Protein AF-A0A7W5BIK7-F1 (afdb_monomer_lite)

Secondary structure (DSSP, 8-state):
------------SS---PPP-PPPHHHHHHHHHHHHSS---S-----S---TTSHHHHHHHHHHHHHHHHHTTT-GGGG-HHHHHHHHHHHHHHHHHHS--TTHHHHHHHHT----HHHHHHHHHHHHHTT-HHHHHHHHHHHHSS-HHHHHHHHT-

Organism: NCBI:txid574561

Radius of gyration: 24.64 Å; chains: 1; bounding box: 53×40×67 Å

pLDDT: mean 71.07, std 14.01, range [34.94, 90.0]

Structure (mmCIF, N/CA/C/O backbone):
data_AF-A0A7W5BIK7-F1
#
_entry.id   AF-A0A7W5BIK7-F1
#
loop_
_atom_site.group_PDB
_atom_site.id
_atom_site.type_symbol
_atom_site.label_atom_id
_atom_site.label_alt_id
_atom_site.label_comp_id
_atom_site.label_asym_id
_atom_site.label_entity_id
_atom_site.label_seq_id
_atom_site.pdbx_PDB_ins_code
_atom_site.Cartn_x
_atom_site.Cartn_y
_atom_site.Cartn_z
_atom_site.occupancy
_atom_site.B_iso_or_equiv
_atom_site.auth_seq_id
_atom_site.auth_comp_id
_atom_site.auth_asym_id
_atom_site.auth_atom_id
_atom_site.pdbx_PDB_model_num
ATOM 1 N N . MET A 1 1 ? 26.875 -18.822 4.398 1.00 34.94 1 MET A N 1
ATOM 2 C CA . MET A 1 1 ? 26.757 -17.698 3.442 1.00 34.94 1 MET A CA 1
ATOM 3 C C . MET A 1 1 ? 25.807 -18.171 2.361 1.00 34.94 1 MET A C 1
ATOM 5 O O . MET A 1 1 ? 26.180 -19.038 1.586 1.00 34.94 1 MET A O 1
ATOM 9 N N . ASN A 1 2 ? 24.540 -17.761 2.440 1.00 36.81 2 ASN A N 1
ATOM 10 C CA . ASN A 1 2 ? 23.459 -18.394 1.684 1.00 36.81 2 ASN A CA 1
ATOM 11 C C . ASN A 1 2 ? 23.459 -17.896 0.240 1.00 36.81 2 ASN A C 1
ATOM 13 O O . ASN A 1 2 ? 23.027 -16.783 -0.049 1.00 36.81 2 ASN A O 1
ATOM 17 N N . ASN A 1 3 ? 23.988 -18.754 -0.623 1.00 36.47 3 ASN A N 1
ATOM 18 C CA . ASN A 1 3 ? 23.981 -18.657 -2.069 1.00 36.47 3 ASN A CA 1
ATOM 19 C C . ASN A 1 3 ? 22.540 -18.900 -2.550 1.00 36.47 3 ASN A C 1
ATOM 21 O O . ASN A 1 3 ? 22.055 -20.026 -2.472 1.00 36.47 3 ASN A O 1
ATOM 25 N N . ILE A 1 4 ? 21.829 -17.850 -2.965 1.00 44.25 4 ILE A N 1
ATOM 26 C CA . ILE A 1 4 ? 20.550 -18.005 -3.668 1.00 44.25 4 ILE A CA 1
ATOM 27 C C . ILE A 1 4 ? 20.911 -18.186 -5.140 1.00 44.25 4 ILE A C 1
ATOM 29 O O . ILE A 1 4 ? 21.388 -17.255 -5.786 1.00 44.25 4 ILE A O 1
ATOM 33 N N . GLU A 1 5 ? 20.760 -19.411 -5.626 1.00 39.78 5 GLU A N 1
ATOM 34 C CA . GLU A 1 5 ? 20.929 -19.770 -7.030 1.00 39.78 5 GLU A CA 1
ATOM 35 C C . GLU A 1 5 ? 19.851 -19.045 -7.861 1.00 39.78 5 GLU A C 1
ATOM 37 O O . GLU A 1 5 ? 18.672 -19.100 -7.499 1.00 39.78 5 GLU A O 1
ATOM 42 N N . PRO A 1 6 ? 20.213 -18.293 -8.915 1.00 44.50 6 PRO A N 1
ATOM 43 C CA . PRO A 1 6 ? 19.227 -17.648 -9.767 1.00 44.50 6 PRO A CA 1
ATOM 44 C C . PRO A 1 6 ? 18.508 -18.711 -10.600 1.00 44.50 6 PRO A C 1
ATOM 46 O O . PRO A 1 6 ? 19.131 -19.415 -11.393 1.00 44.50 6 PRO A O 1
ATOM 49 N N . ASP A 1 7 ? 17.189 -18.795 -10.430 1.00 46.84 7 ASP A N 1
ATOM 50 C CA . ASP A 1 7 ? 16.302 -19.535 -11.324 1.00 46.84 7 ASP A CA 1
ATOM 51 C C . ASP A 1 7 ? 16.505 -18.965 -12.737 1.00 46.84 7 ASP A C 1
ATOM 53 O O . ASP A 1 7 ? 16.303 -17.772 -12.990 1.00 46.84 7 ASP A O 1
ATOM 57 N N . TRP A 1 8 ? 17.039 -19.777 -13.645 1.00 43.25 8 TRP A N 1
ATOM 58 C CA . TRP A 1 8 ? 17.416 -19.332 -14.980 1.00 43.25 8 TRP A CA 1
ATOM 59 C C . TRP A 1 8 ? 16.139 -19.069 -15.783 1.00 43.25 8 TRP A C 1
ATOM 61 O O . TRP A 1 8 ? 15.427 -19.976 -16.198 1.00 43.25 8 TRP A O 1
ATOM 71 N N . ILE A 1 9 ? 15.824 -17.800 -16.022 1.00 49.59 9 ILE A N 1
ATOM 72 C CA . ILE A 1 9 ? 14.738 -17.430 -16.929 1.00 49.59 9 ILE A CA 1
ATOM 73 C C . ILE A 1 9 ? 15.314 -17.479 -18.348 1.00 49.59 9 ILE A C 1
ATOM 75 O O . ILE A 1 9 ? 16.048 -16.577 -18.757 1.00 49.59 9 ILE A O 1
ATOM 79 N N . SER A 1 10 ? 15.022 -18.539 -19.109 1.00 41.97 10 SER A N 1
ATOM 80 C CA . SER A 1 10 ? 15.419 -18.595 -20.520 1.00 41.97 10 SER A CA 1
ATOM 81 C C . SER A 1 10 ? 14.552 -17.632 -21.334 1.00 41.97 10 SER A C 1
ATOM 83 O O . SER A 1 10 ? 13.383 -17.910 -21.601 1.00 41.97 10 SER A O 1
ATOM 85 N N . VAL A 1 11 ? 15.123 -16.502 -21.745 1.00 48.09 11 VAL A N 1
ATOM 86 C CA . VAL A 1 11 ? 14.476 -15.562 -22.665 1.00 48.09 11 VAL A CA 1
ATOM 87 C C . VAL A 1 11 ? 15.126 -15.719 -24.043 1.00 48.09 11 VAL A C 1
ATOM 89 O O . VAL A 1 11 ? 16.307 -15.427 -24.222 1.00 48.09 11 VAL A O 1
ATOM 92 N N . GLN A 1 12 ? 14.378 -16.244 -25.017 1.00 45.25 12 GLN A N 1
ATOM 93 C CA . GLN A 1 12 ? 14.863 -16.508 -26.377 1.00 45.25 12 GLN A CA 1
ATOM 94 C C . GLN A 1 12 ? 15.321 -15.219 -27.095 1.00 45.25 12 GLN A C 1
ATOM 96 O O . GLN A 1 12 ? 14.514 -14.354 -27.408 1.00 45.25 12 GLN A O 1
ATOM 101 N N . ALA A 1 13 ? 16.624 -15.131 -27.385 1.00 47.22 13 ALA A N 1
ATOM 102 C CA . ALA A 1 13 ? 17.268 -14.588 -28.596 1.00 47.22 13 ALA A CA 1
ATOM 103 C C . ALA A 1 13 ? 16.844 -13.222 -29.206 1.00 47.22 13 ALA A C 1
ATOM 105 O O . ALA A 1 13 ? 17.141 -12.971 -30.373 1.00 47.22 13 ALA A O 1
ATOM 106 N N . ALA A 1 14 ? 16.251 -12.301 -28.449 1.00 52.00 14 ALA A N 1
ATOM 107 C CA . ALA A 1 14 ? 16.265 -10.867 -28.782 1.00 52.00 14 ALA A CA 1
ATOM 108 C C . ALA A 1 14 ? 17.107 -10.101 -27.741 1.00 52.00 14 ALA A C 1
ATOM 110 O O . ALA A 1 14 ? 17.296 -10.606 -26.630 1.00 52.00 14 ALA A O 1
ATOM 111 N N . PRO A 1 15 ? 17.661 -8.911 -28.040 1.00 55.28 15 PRO A N 1
ATOM 112 C CA . PRO A 1 15 ? 18.283 -8.079 -27.015 1.00 55.28 15 PRO A CA 1
ATOM 113 C C . PRO A 1 15 ? 17.206 -7.619 -26.023 1.00 55.28 15 PRO A C 1
ATOM 115 O O . PRO A 1 15 ? 16.504 -6.635 -26.244 1.00 55.28 15 PRO A O 1
ATOM 118 N N . HIS A 1 16 ? 17.052 -8.356 -24.926 1.00 56.31 16 HIS A N 1
ATOM 119 C CA . HIS A 1 16 ? 16.136 -8.009 -23.850 1.00 56.31 16 HIS A CA 1
ATOM 120 C C . HIS A 1 16 ? 16.886 -7.137 -22.848 1.00 56.31 16 HIS A C 1
ATOM 122 O O . HIS A 1 16 ? 17.859 -7.567 -22.231 1.00 56.31 16 HIS A O 1
ATOM 128 N N . ARG A 1 17 ? 16.442 -5.889 -22.689 1.00 56.88 17 ARG A N 1
ATOM 129 C CA . ARG A 1 17 ? 16.929 -5.014 -21.624 1.00 56.88 17 ARG A CA 1
ATOM 130 C C . ARG A 1 17 ? 16.055 -5.228 -20.395 1.00 56.88 17 ARG A C 1
ATOM 132 O O . ARG A 1 17 ? 14.942 -4.715 -20.337 1.00 56.88 17 ARG A O 1
ATOM 139 N N . SER A 1 18 ? 16.552 -5.999 -19.435 1.00 58.59 18 SER A N 1
ATOM 140 C CA . SER A 1 18 ? 15.937 -6.134 -18.116 1.00 58.59 18 SER A CA 1
ATOM 141 C C . SER A 1 18 ? 16.429 -5.010 -17.203 1.00 58.59 18 SER A C 1
ATOM 143 O O . SER A 1 18 ? 17.633 -4.884 -16.981 1.00 58.59 18 SER A O 1
ATOM 145 N N . ASP A 1 19 ? 15.511 -4.207 -16.669 1.00 60.41 19 ASP A N 1
ATOM 146 C CA . ASP A 1 19 ? 15.809 -3.243 -15.609 1.00 60.41 19 ASP A CA 1
ATOM 147 C C . ASP A 1 19 ? 15.406 -3.881 -14.260 1.00 60.41 19 ASP A C 1
ATOM 149 O O . ASP A 1 19 ? 14.244 -4.235 -14.057 1.00 60.41 19 ASP A O 1
ATOM 153 N N . THR A 1 20 ? 16.367 -4.072 -13.349 1.00 64.81 20 THR A N 1
ATOM 154 C CA . THR A 1 20 ? 16.147 -4.751 -12.056 1.00 64.81 20 THR A CA 1
ATOM 155 C C . THR A 1 20 ? 16.005 -3.732 -10.928 1.00 64.81 20 THR A C 1
ATOM 157 O O . THR A 1 20 ? 16.918 -2.941 -10.688 1.00 64.81 20 THR A O 1
ATOM 160 N N . LEU A 1 21 ? 14.887 -3.773 -10.196 1.00 66.06 21 LEU A N 1
ATOM 161 C CA . LEU A 1 21 ? 14.659 -2.955 -9.002 1.00 66.06 21 LEU A CA 1
ATOM 162 C C . LEU A 1 21 ? 14.813 -3.814 -7.742 1.00 66.06 21 LEU A C 1
ATOM 164 O O . LEU A 1 21 ? 13.997 -4.695 -7.482 1.00 66.06 21 LEU A O 1
ATOM 168 N N . ASN A 1 22 ? 15.851 -3.547 -6.950 1.00 71.19 22 ASN A N 1
ATOM 169 C CA . ASN A 1 22 ? 16.093 -4.257 -5.696 1.00 71.19 22 ASN A CA 1
ATOM 170 C C . ASN A 1 22 ? 15.474 -3.492 -4.525 1.00 71.19 22 ASN A C 1
ATOM 172 O O . ASN A 1 22 ? 15.870 -2.367 -4.226 1.00 71.19 22 ASN A O 1
ATOM 176 N N . LEU A 1 23 ? 14.515 -4.119 -3.847 1.00 65.81 23 LEU A N 1
ATOM 177 C CA . LEU A 1 23 ? 13.923 -3.598 -2.620 1.00 65.81 23 LEU A CA 1
ATOM 178 C C . LEU A 1 23 ? 14.672 -4.136 -1.406 1.00 65.81 23 LEU A C 1
ATOM 180 O O . LEU A 1 23 ? 14.928 -5.334 -1.295 1.00 65.81 23 LEU A O 1
ATOM 184 N N . ASN A 1 24 ? 14.988 -3.251 -0.463 1.00 72.75 24 ASN A N 1
ATOM 185 C CA . ASN A 1 24 ? 15.607 -3.668 0.783 1.00 72.75 24 ASN A CA 1
ATOM 186 C C . ASN A 1 24 ? 14.579 -4.393 1.670 1.00 72.75 24 ASN A C 1
ATOM 188 O O . ASN A 1 24 ? 13.557 -3.817 2.054 1.00 72.75 24 ASN A O 1
ATOM 192 N N . TRP A 1 25 ? 14.881 -5.641 2.034 1.00 66.31 25 TRP A N 1
ATOM 193 C CA . TRP A 1 25 ? 14.051 -6.473 2.906 1.00 66.31 25 TRP A CA 1
ATOM 194 C C . TRP A 1 25 ? 13.709 -5.799 4.243 1.00 66.31 25 TRP A C 1
ATOM 196 O O . TRP A 1 25 ? 12.608 -5.990 4.756 1.00 66.31 25 TRP A O 1
ATOM 206 N N . THR A 1 26 ? 14.596 -4.965 4.792 1.00 70.12 26 THR A N 1
ATOM 207 C CA . THR A 1 26 ? 14.336 -4.259 6.057 1.00 70.12 26 THR A CA 1
ATOM 208 C C . THR A 1 26 ? 13.169 -3.277 5.943 1.00 70.12 26 THR A C 1
ATOM 210 O O . THR A 1 26 ? 12.362 -3.187 6.864 1.00 70.12 26 THR A O 1
ATOM 213 N N . ILE A 1 27 ? 13.032 -2.589 4.799 1.00 68.44 27 ILE A N 1
ATOM 214 C CA . ILE A 1 27 ? 11.914 -1.663 4.536 1.00 68.44 27 ILE A CA 1
ATOM 215 C C . ILE A 1 27 ? 10.608 -2.449 4.456 1.00 68.44 27 ILE A C 1
ATOM 217 O O . ILE A 1 27 ? 9.604 -2.055 5.044 1.00 68.44 27 ILE A O 1
ATOM 221 N N . ILE A 1 28 ? 10.641 -3.596 3.779 1.00 66.50 28 ILE A N 1
ATOM 222 C CA . ILE A 1 28 ? 9.488 -4.483 3.661 1.00 66.50 28 ILE A CA 1
ATOM 223 C C . ILE A 1 28 ? 9.062 -4.992 5.048 1.00 66.50 28 ILE A C 1
ATOM 225 O O . ILE A 1 28 ? 7.893 -4.884 5.405 1.00 66.50 28 ILE A O 1
ATOM 229 N N . ALA A 1 29 ? 9.993 -5.492 5.865 1.00 67.19 29 ALA A N 1
ATOM 230 C CA . ALA A 1 29 ? 9.690 -5.973 7.213 1.00 67.19 29 ALA A CA 1
ATOM 231 C C . ALA A 1 29 ? 9.104 -4.870 8.115 1.00 67.19 29 ALA A C 1
ATOM 233 O O . ALA A 1 29 ? 8.180 -5.132 8.885 1.00 67.19 29 ALA A O 1
ATOM 234 N N . GLN A 1 30 ? 9.605 -3.637 7.991 1.00 67.06 30 GLN A N 1
ATOM 235 C CA . GLN A 1 30 ? 9.108 -2.482 8.738 1.00 67.06 30 GLN A CA 1
ATOM 236 C C . GLN A 1 30 ? 7.688 -2.083 8.315 1.00 67.06 30 GLN A C 1
ATOM 238 O O . GLN A 1 30 ? 6.845 -1.838 9.177 1.00 67.06 30 GLN A O 1
ATOM 243 N N . VAL A 1 31 ? 7.409 -2.064 7.009 1.00 68.44 31 VAL A N 1
ATOM 244 C CA . VAL A 1 31 ? 6.064 -1.809 6.469 1.00 68.44 31 VAL A CA 1
ATOM 245 C C . VAL A 1 31 ? 5.088 -2.893 6.903 1.00 68.44 31 VAL A C 1
ATOM 247 O O . VAL A 1 31 ? 3.974 -2.599 7.317 1.00 68.44 31 VAL A O 1
ATOM 250 N N . VAL A 1 32 ? 5.491 -4.161 6.882 1.00 68.75 32 VAL A N 1
ATOM 251 C CA . VAL A 1 32 ? 4.595 -5.220 7.350 1.00 68.75 32 VAL A CA 1
ATOM 252 C C . VAL A 1 32 ? 4.330 -5.088 8.848 1.00 68.75 32 VAL A C 1
ATOM 254 O O . VAL A 1 32 ? 3.188 -5.233 9.275 1.00 68.75 32 VAL A O 1
ATOM 257 N N . ALA A 1 33 ? 5.352 -4.776 9.647 1.00 68.69 33 ALA A N 1
ATOM 258 C CA . ALA A 1 33 ? 5.179 -4.567 11.079 1.00 68.69 33 ALA A CA 1
ATOM 259 C C . ALA A 1 33 ? 4.233 -3.394 11.385 1.00 68.69 33 ALA A C 1
ATOM 261 O O . ALA A 1 33 ? 3.419 -3.502 12.302 1.00 68.69 33 ALA A O 1
ATOM 262 N N . SER A 1 34 ? 4.285 -2.309 10.603 1.00 67.50 34 SER A N 1
ATOM 263 C CA . SER A 1 34 ? 3.363 -1.178 10.761 1.00 67.50 34 SER A CA 1
ATOM 264 C C . SER A 1 34 ? 1.950 -1.513 10.275 1.00 67.50 34 SER A C 1
ATOM 266 O O . SER A 1 34 ? 0.976 -1.262 10.983 1.00 67.50 34 SER A O 1
ATOM 268 N N . VAL A 1 35 ? 1.820 -2.142 9.104 1.00 68.31 35 VAL A N 1
ATOM 269 C CA . VAL A 1 35 ? 0.526 -2.486 8.498 1.00 68.31 35 VAL A CA 1
ATOM 270 C C . VAL A 1 35 ? -0.194 -3.575 9.282 1.00 68.31 35 VAL A C 1
ATOM 272 O O . VAL A 1 35 ? -1.418 -3.520 9.388 1.00 68.31 35 VAL A O 1
ATOM 275 N N . LEU A 1 36 ? 0.520 -4.541 9.860 1.00 60.06 36 LEU A N 1
ATOM 276 C CA . LEU A 1 36 ? -0.066 -5.666 10.595 1.00 60.06 36 LEU A CA 1
ATOM 277 C C . LEU A 1 36 ? -0.042 -5.493 12.117 1.00 60.06 36 LEU A C 1
ATOM 279 O O . LEU A 1 36 ? -0.671 -6.291 12.801 1.00 60.06 36 LEU A O 1
ATOM 283 N N . GLU A 1 37 ? 0.606 -4.447 12.644 1.00 61.84 37 GLU A N 1
ATOM 284 C CA . GLU A 1 37 ? 0.819 -4.226 14.092 1.00 61.84 37 GLU A CA 1
ATOM 285 C C . GLU A 1 37 ? 1.506 -5.408 14.808 1.00 61.84 37 GLU A C 1
ATOM 287 O O . GLU A 1 37 ? 1.463 -5.532 16.030 1.00 61.84 37 GLU A O 1
ATOM 292 N N . THR A 1 38 ? 2.167 -6.287 14.054 1.00 54.56 38 THR A N 1
ATOM 293 C CA . THR A 1 38 ? 2.871 -7.461 14.577 1.00 54.56 38 THR A CA 1
ATOM 294 C C . THR A 1 38 ? 4.263 -7.547 13.961 1.00 54.56 38 THR A C 1
ATOM 296 O O . THR A 1 38 ? 4.365 -7.479 12.733 1.00 54.56 38 THR A O 1
ATOM 299 N N . PRO A 1 39 ? 5.333 -7.735 14.757 1.00 56.00 39 PRO A N 1
ATOM 300 C CA . PRO A 1 39 ? 6.677 -7.886 14.215 1.00 56.00 39 PRO A CA 1
ATOM 301 C C . PRO A 1 39 ? 6.754 -9.123 13.316 1.00 56.00 39 PRO A C 1
ATOM 303 O O . PRO A 1 39 ? 6.230 -10.190 13.643 1.00 56.00 39 PRO A O 1
ATOM 306 N N . LEU A 1 40 ? 7.412 -8.976 12.168 1.00 55.56 40 LEU A N 1
ATOM 307 C CA . LEU A 1 40 ? 7.556 -10.062 11.211 1.00 55.56 40 LEU A CA 1
ATOM 308 C C . LEU A 1 40 ? 8.582 -11.086 11.725 1.00 55.56 40 LEU A C 1
ATOM 310 O O . LEU A 1 40 ? 9.777 -10.804 11.754 1.00 55.56 40 LEU A O 1
ATOM 314 N N . ILE A 1 41 ? 8.125 -12.276 12.122 1.00 54.44 41 ILE A N 1
ATOM 315 C CA . ILE A 1 41 ? 8.997 -13.392 12.521 1.00 54.44 41 ILE A CA 1
ATOM 316 C C . ILE A 1 41 ? 9.024 -14.428 11.382 1.00 54.44 41 ILE A C 1
ATOM 318 O O . ILE A 1 41 ? 8.034 -15.127 11.128 1.00 54.44 41 ILE A O 1
ATOM 322 N N . GLY A 1 42 ? 10.163 -14.521 10.688 1.00 59.50 42 GLY A N 1
ATOM 323 C CA . GLY A 1 42 ? 10.410 -15.467 9.587 1.00 59.50 42 GLY A CA 1
ATOM 324 C C . GLY A 1 42 ? 10.257 -14.879 8.175 1.00 59.50 42 GLY A C 1
ATOM 325 O O . GLY A 1 42 ? 10.045 -13.683 7.996 1.00 59.50 42 GLY A O 1
ATOM 326 N N . THR A 1 43 ? 10.398 -15.723 7.150 1.00 56.94 43 THR A N 1
ATOM 327 C CA . THR A 1 43 ? 10.280 -15.340 5.731 1.00 56.94 43 THR A CA 1
ATOM 328 C C . THR A 1 43 ? 8.808 -15.169 5.320 1.00 56.94 43 THR A C 1
ATOM 330 O O . THR A 1 43 ? 7.940 -15.907 5.784 1.00 56.94 43 THR A O 1
ATOM 333 N N . MET A 1 44 ? 8.491 -14.195 4.451 1.00 55.84 44 MET A N 1
ATOM 334 C CA . MET A 1 44 ? 7.093 -13.957 4.028 1.00 55.84 44 MET A CA 1
ATOM 335 C C . MET A 1 44 ? 6.546 -14.977 3.028 1.00 55.84 44 MET A C 1
ATOM 337 O O . MET A 1 44 ? 5.325 -15.093 2.927 1.00 55.84 44 MET A O 1
ATOM 341 N N . GLY A 1 45 ? 7.414 -15.698 2.306 1.00 53.59 45 GLY A N 1
ATOM 342 C CA . GLY A 1 45 ? 6.994 -16.647 1.270 1.00 53.59 45 GLY A CA 1
ATOM 343 C C . GLY A 1 45 ? 6.098 -15.983 0.222 1.00 53.59 45 GLY A C 1
ATOM 344 O O . GLY A 1 45 ? 4.955 -16.394 0.049 1.00 53.59 45 GLY A O 1
ATOM 345 N N . LEU A 1 46 ? 6.584 -14.903 -0.402 1.00 56.84 46 LEU A N 1
ATOM 346 C CA . LEU A 1 46 ? 5.871 -14.218 -1.483 1.00 56.84 46 LEU A CA 1
ATOM 347 C C . LEU A 1 46 ? 5.672 -15.204 -2.642 1.00 56.84 46 LEU A C 1
ATOM 349 O O . LEU A 1 46 ? 6.648 -15.779 -3.124 1.00 56.84 46 LEU A O 1
ATOM 353 N N . ALA A 1 47 ? 4.431 -15.396 -3.094 1.00 54.94 47 ALA A N 1
ATOM 354 C CA . ALA A 1 47 ? 4.189 -16.107 -4.345 1.00 54.94 47 ALA A CA 1
ATOM 355 C C . ALA A 1 47 ? 4.770 -15.259 -5.500 1.00 54.94 47 ALA A C 1
ATOM 357 O O . ALA A 1 47 ? 4.415 -14.083 -5.613 1.00 54.94 47 ALA A O 1
ATOM 358 N N . PRO A 1 48 ? 5.676 -15.790 -6.344 1.00 57.88 48 PRO A N 1
ATOM 359 C CA . PRO A 1 48 ? 6.556 -14.967 -7.177 1.00 57.88 48 PRO A CA 1
ATOM 360 C C . PRO A 1 48 ? 5.922 -14.523 -8.505 1.00 57.88 48 PRO A C 1
ATOM 362 O O . PRO A 1 48 ? 6.637 -14.177 -9.440 1.00 57.88 48 PRO A O 1
ATOM 365 N N . ILE A 1 49 ? 4.591 -14.538 -8.627 1.00 61.66 49 ILE A N 1
ATOM 366 C CA . ILE A 1 49 ? 3.904 -14.258 -9.893 1.00 61.66 49 ILE A CA 1
ATOM 367 C C . ILE A 1 49 ? 2.859 -13.170 -9.660 1.00 61.66 49 ILE A C 1
ATOM 369 O O . ILE A 1 49 ? 1.809 -13.406 -9.066 1.00 61.66 49 ILE A O 1
ATOM 373 N N . ILE A 1 50 ? 3.169 -11.962 -10.131 1.00 66.50 50 ILE A N 1
ATOM 374 C CA . ILE A 1 50 ? 2.235 -10.836 -10.159 1.00 66.50 50 ILE A CA 1
ATOM 375 C C . ILE A 1 50 ? 1.559 -10.831 -11.529 1.00 66.50 50 ILE A C 1
ATOM 377 O O . ILE A 1 50 ? 2.223 -10.684 -12.554 1.00 66.50 50 ILE A O 1
ATOM 381 N N . ASP A 1 51 ? 0.234 -10.959 -11.549 1.00 72.44 51 ASP A N 1
ATOM 382 C CA . ASP A 1 51 ? -0.542 -10.827 -12.778 1.00 72.44 51 ASP A CA 1
ATOM 383 C C . ASP A 1 51 ? -0.783 -9.345 -13.116 1.00 72.44 51 ASP A C 1
ATOM 385 O O . ASP A 1 51 ? -1.648 -8.675 -12.538 1.00 72.44 51 ASP A O 1
ATOM 389 N N . PHE A 1 52 ? -0.024 -8.836 -14.089 1.00 75.50 52 PHE A N 1
ATOM 390 C CA . PHE A 1 52 ? -0.143 -7.471 -14.610 1.00 75.50 52 PHE A CA 1
ATOM 391 C C . PHE A 1 52 ? -1.437 -7.210 -15.402 1.00 75.50 52 PHE A C 1
ATOM 393 O O . PHE A 1 52 ? -1.733 -6.053 -15.713 1.00 75.50 52 PHE A O 1
ATOM 400 N N . SER A 1 53 ? -2.236 -8.235 -15.713 1.00 72.81 53 SER A N 1
ATOM 401 C CA . SER A 1 53 ? -3.560 -8.062 -16.324 1.00 72.81 53 SER A CA 1
ATOM 402 C C . SER A 1 53 ? -4.605 -7.536 -15.326 1.00 72.81 53 SER A C 1
ATOM 404 O O . SER A 1 53 ? -5.622 -6.954 -15.720 1.00 72.81 53 SER A O 1
ATOM 406 N N . THR A 1 54 ? -4.333 -7.645 -14.023 1.00 78.75 54 THR A N 1
ATOM 407 C CA . THR A 1 54 ? -5.202 -7.135 -12.954 1.00 78.75 54 THR A CA 1
ATOM 408 C C . THR A 1 54 ? -4.982 -5.639 -12.694 1.00 78.75 54 THR A C 1
ATOM 410 O O . THR A 1 54 ? -3.912 -5.089 -12.955 1.00 78.75 54 THR A O 1
ATOM 413 N N . ALA A 1 55 ? -5.988 -4.942 -12.146 1.00 78.31 55 ALA A N 1
ATOM 414 C CA . ALA A 1 55 ? -5.843 -3.528 -11.768 1.00 78.31 55 ALA A CA 1
ATOM 415 C C . ALA A 1 55 ? -4.734 -3.314 -10.717 1.00 78.31 55 ALA A C 1
ATOM 417 O O . ALA A 1 55 ? -3.977 -2.349 -10.798 1.00 78.31 55 ALA A O 1
ATOM 418 N N . ALA A 1 56 ? -4.608 -4.257 -9.781 1.00 74.38 56 ALA A N 1
ATOM 419 C CA . ALA A 1 56 ? -3.557 -4.313 -8.773 1.00 74.38 56 ALA A CA 1
ATOM 420 C C . ALA A 1 56 ? -2.160 -4.477 -9.398 1.00 74.38 56 ALA A C 1
ATOM 422 O O . ALA A 1 56 ? -1.253 -3.697 -9.105 1.00 74.38 56 ALA A O 1
ATOM 423 N N . GLY A 1 57 ? -2.001 -5.446 -10.303 1.00 79.06 57 GLY A N 1
ATOM 424 C CA . GLY A 1 57 ? -0.744 -5.679 -11.010 1.00 79.06 57 GLY A CA 1
ATOM 425 C C . GLY A 1 57 ? -0.328 -4.489 -11.873 1.00 79.06 57 GLY A C 1
ATOM 426 O O . GLY A 1 57 ? 0.840 -4.103 -11.853 1.00 79.06 57 GLY A O 1
ATOM 427 N N . ARG A 1 58 ? -1.281 -3.834 -12.555 1.00 84.81 58 ARG A N 1
ATOM 428 C CA . ARG A 1 58 ? -1.013 -2.582 -13.286 1.00 84.81 58 ARG A CA 1
ATOM 429 C C . ARG A 1 58 ? -0.512 -1.475 -12.368 1.00 84.81 58 ARG A C 1
ATOM 431 O O . ARG A 1 58 ? 0.492 -0.855 -12.693 1.00 84.81 58 ARG A O 1
ATOM 438 N N . LEU A 1 59 ? -1.165 -1.248 -11.225 1.00 84.31 59 LEU A N 1
ATOM 439 C CA . LEU A 1 59 ? -0.749 -0.219 -10.268 1.00 84.31 59 LEU A CA 1
ATOM 440 C C . LEU A 1 59 ? 0.677 -0.464 -9.757 1.00 84.31 59 LEU A C 1
ATOM 442 O O . LEU A 1 59 ? 1.499 0.454 -9.750 1.00 84.31 59 LEU A O 1
ATOM 446 N N . PHE A 1 60 ? 0.980 -1.709 -9.383 1.00 85.06 60 PHE A N 1
ATOM 447 C C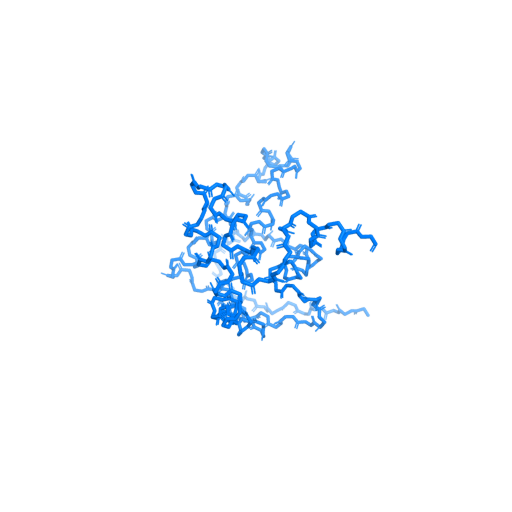A . PHE A 1 60 ? 2.323 -2.114 -8.977 1.00 85.06 60 PHE A CA 1
ATOM 448 C C . PHE A 1 60 ? 3.348 -1.866 -10.095 1.00 85.06 60 PHE A C 1
ATOM 450 O O . PHE A 1 60 ? 4.370 -1.215 -9.868 1.00 85.06 60 PHE A O 1
ATOM 457 N N . GLY A 1 61 ? 3.048 -2.322 -11.315 1.00 83.94 61 GLY A N 1
ATOM 458 C CA . GLY A 1 61 ? 3.909 -2.134 -12.482 1.00 83.94 61 GLY A CA 1
ATOM 459 C C . GLY A 1 61 ? 4.157 -0.662 -12.814 1.00 83.94 61 GLY A C 1
ATOM 460 O O . GLY A 1 61 ? 5.298 -0.280 -13.063 1.00 83.94 61 GLY A O 1
ATOM 461 N N . SER A 1 62 ? 3.125 0.184 -12.754 1.00 88.12 62 SER A N 1
ATOM 462 C CA . SER A 1 62 ? 3.241 1.626 -13.004 1.00 88.12 62 SER A CA 1
ATOM 463 C C . SER A 1 62 ? 4.123 2.334 -11.973 1.00 88.12 62 SER A C 1
ATOM 465 O O . SER A 1 62 ? 4.936 3.188 -12.342 1.00 88.12 62 SER A O 1
ATOM 467 N N . LEU A 1 63 ? 4.010 1.973 -10.690 1.00 89.81 63 LEU A N 1
ATOM 468 C CA . LEU A 1 63 ? 4.861 2.546 -9.646 1.00 89.81 63 LEU A CA 1
ATOM 469 C C . LEU A 1 63 ? 6.319 2.093 -9.803 1.00 89.81 63 LEU A C 1
ATOM 471 O O . LEU A 1 63 ? 7.227 2.926 -9.771 1.00 89.81 63 LEU A O 1
ATOM 475 N N . ALA A 1 64 ? 6.546 0.799 -10.048 1.00 86.88 64 ALA A N 1
ATOM 476 C CA . ALA A 1 64 ? 7.880 0.263 -10.305 1.00 86.88 64 ALA A CA 1
ATOM 477 C C . ALA A 1 64 ? 8.529 0.919 -11.537 1.00 86.88 64 ALA A C 1
ATOM 479 O O . ALA A 1 64 ? 9.680 1.351 -11.471 1.00 86.88 64 ALA A O 1
ATOM 480 N N . GLN A 1 65 ? 7.783 1.080 -12.635 1.00 87.75 65 GLN A N 1
ATOM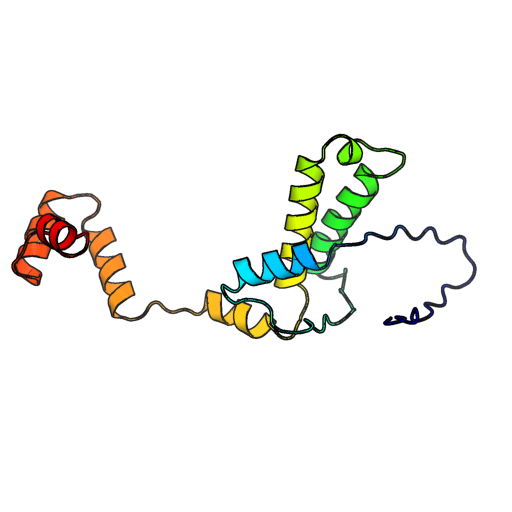 481 C CA . GLN A 1 65 ? 8.265 1.769 -13.836 1.00 87.75 65 GLN A CA 1
ATOM 482 C C . GLN A 1 65 ? 8.608 3.234 -13.570 1.00 87.75 65 GLN A C 1
ATOM 484 O O . GLN A 1 65 ? 9.624 3.712 -14.066 1.00 87.75 65 GLN A O 1
ATOM 489 N N . THR A 1 66 ? 7.812 3.941 -12.765 1.00 90.00 66 THR A N 1
ATOM 490 C CA . THR A 1 66 ? 8.089 5.341 -12.407 1.00 90.00 66 THR A CA 1
ATOM 491 C C . THR A 1 66 ? 9.415 5.466 -11.654 1.00 90.00 66 THR A C 1
ATOM 493 O O . THR A 1 66 ? 10.212 6.356 -11.955 1.00 90.00 66 THR A O 1
ATOM 496 N N . ILE A 1 67 ? 9.692 4.542 -10.728 1.00 88.19 67 ILE A N 1
ATOM 497 C CA . ILE A 1 67 ? 10.969 4.486 -10.002 1.00 88.19 67 ILE A CA 1
ATOM 498 C C . ILE A 1 67 ? 12.123 4.187 -10.968 1.00 88.19 67 ILE A C 1
ATOM 500 O O . ILE A 1 67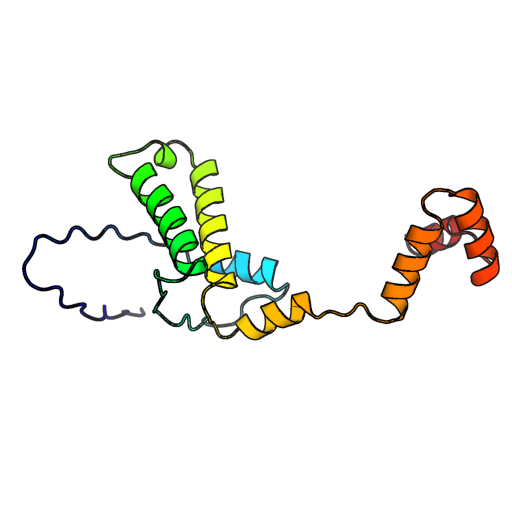 ? 13.114 4.916 -10.985 1.00 88.19 67 ILE A O 1
ATOM 504 N N . ILE A 1 68 ? 11.979 3.168 -11.821 1.00 86.50 68 ILE A N 1
ATOM 505 C CA . ILE A 1 68 ? 13.009 2.772 -12.795 1.00 86.50 68 ILE A CA 1
ATOM 506 C C . ILE A 1 68 ? 13.334 3.927 -13.752 1.00 86.50 68 ILE A C 1
ATOM 508 O O . ILE A 1 68 ? 14.503 4.277 -13.920 1.00 86.50 68 ILE A O 1
ATOM 512 N N . ILE A 1 69 ? 12.316 4.553 -14.351 1.00 88.19 69 ILE A N 1
ATOM 513 C CA . ILE A 1 69 ? 12.484 5.674 -15.287 1.00 88.19 69 ILE A CA 1
ATOM 514 C C . ILE A 1 69 ? 13.139 6.862 -14.582 1.00 88.19 69 ILE A C 1
ATOM 516 O O . ILE A 1 69 ? 14.074 7.448 -15.125 1.00 88.19 69 ILE A O 1
ATOM 520 N N . GLY A 1 70 ? 12.696 7.196 -13.369 1.00 86.94 70 GLY A N 1
ATOM 521 C CA . GLY A 1 70 ? 13.226 8.338 -12.628 1.00 86.94 70 GLY A CA 1
ATOM 522 C C . GLY A 1 70 ? 14.655 8.150 -12.104 1.00 86.94 70 GLY A C 1
ATOM 523 O O . GLY A 1 70 ? 15.322 9.146 -11.826 1.00 86.94 70 GLY A O 1
ATOM 524 N N . MET A 1 71 ? 15.141 6.910 -11.983 1.00 86.44 71 MET A N 1
ATOM 525 C CA . MET A 1 71 ? 16.533 6.597 -11.623 1.00 86.44 71 MET A CA 1
ATOM 526 C C . MET A 1 71 ? 17.455 6.453 -12.842 1.00 86.44 71 MET A C 1
ATOM 528 O O . MET A 1 71 ? 18.673 6.617 -12.727 1.00 86.44 71 MET A O 1
ATOM 532 N N . ARG A 1 72 ? 16.900 6.132 -14.016 1.00 83.81 72 ARG A N 1
ATOM 533 C CA . ARG A 1 72 ? 17.676 5.833 -15.224 1.00 83.81 72 ARG A CA 1
ATOM 534 C C . ARG A 1 72 ? 18.556 7.012 -15.634 1.00 83.81 72 ARG A C 1
ATOM 536 O O . ARG A 1 72 ? 18.142 8.161 -15.542 1.00 83.81 72 ARG A O 1
ATOM 543 N N . ASN A 1 73 ? 19.749 6.713 -16.151 1.00 83.75 73 ASN A N 1
ATOM 544 C CA . ASN A 1 73 ? 20.691 7.707 -16.682 1.00 83.75 73 ASN A CA 1
ATOM 545 C C . ASN A 1 73 ? 21.028 8.829 -15.681 1.00 83.75 73 ASN A C 1
ATOM 547 O O . ASN A 1 73 ? 21.112 9.992 -16.062 1.00 83.75 73 ASN A O 1
ATOM 551 N N . ASN A 1 74 ? 21.212 8.476 -14.405 1.00 80.12 74 ASN A N 1
ATOM 552 C CA . ASN A 1 74 ? 21.426 9.437 -13.322 1.00 80.12 74 ASN A CA 1
ATOM 553 C C . ASN A 1 74 ? 20.255 10.427 -13.147 1.00 80.12 74 ASN A C 1
ATOM 555 O O . ASN A 1 74 ? 20.449 11.632 -12.989 1.00 80.12 74 ASN A O 1
ATOM 559 N N . GLY A 1 75 ? 19.033 9.898 -13.242 1.00 85.44 75 GLY A N 1
ATOM 560 C CA . GLY A 1 75 ? 17.801 10.675 -13.288 1.00 85.44 75 GLY A CA 1
ATOM 561 C C . GLY A 1 75 ? 17.460 11.415 -11.986 1.00 85.44 75 GLY A C 1
ATOM 562 O O . GLY A 1 75 ? 18.112 11.240 -10.951 1.00 85.44 75 GLY A O 1
ATOM 563 N N . PRO A 1 76 ? 16.402 12.243 -12.010 1.00 87.44 76 PRO A N 1
ATOM 564 C CA . PRO A 1 76 ? 16.063 13.160 -10.921 1.00 87.44 76 PRO A CA 1
ATOM 565 C C . PRO A 1 76 ? 15.748 12.463 -9.591 1.00 87.44 76 PRO A C 1
ATOM 567 O O . PRO A 1 76 ? 15.932 13.065 -8.535 1.00 87.44 76 PRO A O 1
ATOM 570 N N . LEU A 1 77 ? 15.324 11.192 -9.601 1.00 86.00 77 LEU A N 1
ATOM 571 C CA . LEU A 1 77 ? 15.091 10.458 -8.353 1.00 86.00 77 LEU A CA 1
ATOM 572 C C . LEU A 1 77 ? 16.384 10.167 -7.590 1.00 86.00 77 LEU A C 1
ATOM 574 O O . LEU A 1 77 ? 16.343 10.097 -6.366 1.00 86.00 77 LEU A O 1
ATOM 578 N N . LEU A 1 78 ? 17.532 10.052 -8.269 1.00 83.62 78 LEU A N 1
ATOM 579 C CA . LEU A 1 78 ? 18.820 9.891 -7.582 1.00 83.62 78 LEU A CA 1
ATOM 580 C C . LEU A 1 78 ? 19.254 11.173 -6.863 1.00 83.62 78 LEU A C 1
ATOM 582 O O . LEU A 1 78 ? 20.001 11.110 -5.892 1.00 83.62 78 LEU A O 1
ATOM 586 N N . GLN A 1 79 ? 18.754 12.328 -7.306 1.00 88.06 79 GLN A N 1
ATOM 587 C CA . GLN A 1 79 ? 19.036 13.629 -6.697 1.00 88.06 79 GLN A CA 1
ATOM 588 C C . GLN A 1 79 ? 18.086 13.959 -5.535 1.00 88.06 79 GLN A C 1
ATOM 590 O O . GLN A 1 79 ? 18.318 14.924 -4.810 1.00 88.06 79 GLN A O 1
ATOM 595 N N . SER A 1 80 ? 17.030 13.162 -5.329 1.00 88.50 80 SER A N 1
ATOM 596 C CA . SER A 1 80 ? 16.041 13.363 -4.266 1.00 88.50 80 SER A CA 1
ATOM 597 C C . SER A 1 80 ? 1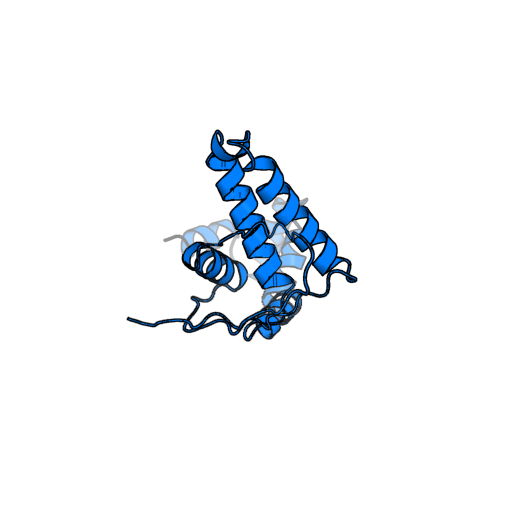5.873 12.105 -3.401 1.00 88.50 80 SER A C 1
ATOM 599 O O . SER A 1 80 ? 14.973 11.289 -3.634 1.00 88.50 80 SER A O 1
ATOM 601 N N . PRO A 1 81 ? 16.698 11.953 -2.348 1.00 82.06 81 PRO A N 1
ATOM 602 C CA . PRO A 1 81 ? 16.630 10.806 -1.440 1.00 82.06 81 PRO A CA 1
ATOM 603 C C . PRO A 1 81 ? 15.262 10.638 -0.760 1.00 82.06 81 PRO A C 1
ATOM 605 O O . PRO A 1 81 ? 14.808 9.517 -0.543 1.00 82.06 81 PRO A O 1
ATOM 608 N N . ILE A 1 82 ? 14.573 11.746 -0.459 1.00 81.81 82 ILE A N 1
ATOM 609 C CA . ILE A 1 82 ? 13.250 11.732 0.187 1.00 81.81 82 ILE A CA 1
ATOM 610 C C . ILE A 1 82 ? 12.183 11.184 -0.769 1.00 81.81 82 ILE A C 1
ATOM 612 O O . ILE A 1 82 ? 11.351 10.370 -0.366 1.00 81.81 82 ILE A O 1
ATOM 616 N N . ALA A 1 83 ? 12.216 11.585 -2.046 1.00 85.94 83 ALA A N 1
ATOM 617 C CA . ALA A 1 83 ? 11.296 11.050 -3.047 1.00 85.94 83 ALA A CA 1
ATOM 618 C C . ALA A 1 83 ? 11.513 9.544 -3.239 1.00 85.94 83 ALA A C 1
ATOM 620 O O . ALA A 1 83 ? 10.550 8.780 -3.268 1.00 85.94 83 ALA A O 1
ATOM 621 N N . MET A 1 84 ? 12.775 9.111 -3.294 1.00 83.50 84 MET A N 1
ATOM 622 C CA . MET A 1 84 ? 13.126 7.697 -3.404 1.00 83.50 84 MET A CA 1
ATOM 623 C C . MET A 1 84 ? 12.609 6.885 -2.211 1.00 83.50 84 MET A C 1
ATOM 625 O O . MET A 1 84 ? 11.997 5.838 -2.416 1.00 83.50 84 MET A O 1
ATOM 629 N N . LEU A 1 85 ? 12.781 7.380 -0.981 1.00 79.88 85 LEU A N 1
ATOM 630 C CA . LEU A 1 85 ? 12.261 6.728 0.223 1.00 79.88 85 LEU A CA 1
ATOM 631 C C . LEU A 1 85 ? 10.738 6.551 0.158 1.00 79.88 85 LEU A C 1
ATOM 633 O O . LEU A 1 85 ? 10.251 5.434 0.326 1.00 79.88 85 LEU A O 1
ATOM 637 N N . ASN A 1 86 ? 10.000 7.622 -0.144 1.00 84.50 86 ASN A N 1
ATOM 638 C CA . ASN A 1 86 ? 8.537 7.588 -0.207 1.00 84.50 86 ASN A CA 1
ATOM 639 C C . ASN A 1 86 ? 8.026 6.627 -1.287 1.00 84.50 86 ASN A C 1
ATOM 641 O O . ASN A 1 86 ? 7.097 5.859 -1.044 1.00 84.50 86 ASN A O 1
ATOM 645 N N . LEU A 1 87 ? 8.650 6.627 -2.468 1.00 86.56 87 LEU A N 1
ATOM 646 C CA . LEU A 1 87 ? 8.280 5.720 -3.555 1.00 86.56 87 LEU A CA 1
ATOM 647 C C . LEU A 1 87 ? 8.608 4.259 -3.219 1.00 86.56 87 LEU A C 1
ATOM 649 O O . LEU A 1 87 ? 7.814 3.368 -3.514 1.00 86.56 87 LEU A O 1
ATOM 653 N N . THR A 1 88 ? 9.741 4.013 -2.558 1.00 79.12 88 THR A N 1
ATOM 654 C CA . THR A 1 88 ? 10.138 2.671 -2.104 1.00 79.12 88 THR A CA 1
ATOM 655 C C . THR A 1 88 ? 9.179 2.149 -1.034 1.00 79.12 88 THR A C 1
ATOM 657 O O . THR A 1 88 ? 8.792 0.982 -1.075 1.00 79.12 88 THR A O 1
ATOM 660 N N . GLN A 1 89 ? 8.746 3.011 -0.108 1.00 76.94 89 GLN A N 1
ATOM 661 C CA . GLN A 1 89 ? 7.730 2.663 0.887 1.00 76.94 89 GLN A CA 1
ATOM 662 C C . GLN A 1 89 ? 6.374 2.386 0.245 1.00 76.94 89 GLN A C 1
ATOM 664 O O . GLN A 1 89 ? 5.782 1.351 0.530 1.00 76.94 89 GLN A O 1
ATOM 669 N N . ALA A 1 90 ? 5.915 3.242 -0.671 1.00 83.62 90 ALA A N 1
ATOM 670 C CA . ALA A 1 90 ? 4.673 3.011 -1.403 1.00 83.62 90 ALA A CA 1
ATOM 671 C C . ALA A 1 90 ? 4.709 1.679 -2.174 1.00 83.62 90 ALA A C 1
ATOM 673 O O . ALA A 1 90 ? 3.730 0.933 -2.172 1.00 83.62 90 ALA A O 1
ATOM 674 N N . LEU A 1 91 ? 5.850 1.342 -2.784 1.00 82.94 91 LEU A N 1
ATOM 675 C CA . LEU A 1 91 ? 6.022 0.075 -3.487 1.00 82.94 91 LEU A CA 1
ATOM 676 C C . LEU A 1 91 ? 5.992 -1.121 -2.527 1.00 82.94 91 LEU A C 1
ATOM 678 O O . LEU A 1 91 ? 5.332 -2.116 -2.824 1.00 82.94 91 LEU A O 1
ATOM 682 N N . ALA A 1 92 ? 6.640 -1.018 -1.365 1.00 78.31 92 ALA A N 1
ATOM 683 C CA . ALA A 1 92 ? 6.573 -2.038 -0.321 1.00 78.31 92 ALA A CA 1
ATOM 684 C C . ALA A 1 92 ? 5.139 -2.224 0.216 1.00 78.31 92 ALA A C 1
ATOM 686 O O . ALA A 1 92 ? 4.693 -3.357 0.381 1.00 78.31 92 ALA A O 1
ATOM 687 N N . ASP A 1 93 ? 4.386 -1.140 0.408 1.00 75.75 93 ASP A N 1
ATOM 688 C CA . ASP A 1 93 ? 2.976 -1.184 0.813 1.00 75.75 93 ASP A CA 1
ATOM 689 C C . ASP A 1 93 ? 2.112 -1.946 -0.204 1.00 75.75 93 ASP A C 1
ATOM 691 O O . ASP A 1 93 ? 1.283 -2.778 0.177 1.00 75.75 93 ASP A O 1
ATOM 695 N N . LEU A 1 94 ? 2.325 -1.705 -1.503 1.00 82.62 94 LEU A N 1
ATOM 696 C CA . LEU A 1 94 ? 1.633 -2.431 -2.570 1.00 82.62 94 LEU A CA 1
ATOM 697 C C . LEU A 1 94 ? 2.001 -3.915 -2.587 1.00 82.62 94 LEU A C 1
ATOM 699 O O . LEU A 1 94 ? 1.111 -4.745 -2.749 1.00 82.62 94 LEU A O 1
ATOM 703 N N . VAL A 1 95 ? 3.275 -4.262 -2.377 1.00 77.50 95 VAL A N 1
ATOM 704 C CA . VAL A 1 95 ? 3.718 -5.664 -2.268 1.00 77.50 95 VAL A CA 1
ATOM 705 C C . VAL A 1 95 ? 2.946 -6.382 -1.169 1.00 77.50 95 VAL A C 1
ATOM 707 O O . VAL A 1 95 ? 2.379 -7.445 -1.409 1.00 77.50 95 VAL A O 1
ATOM 710 N N . VAL A 1 96 ? 2.874 -5.786 0.021 1.00 75.94 96 VAL A N 1
ATOM 711 C CA . VAL A 1 96 ? 2.192 -6.402 1.164 1.00 75.94 96 VAL A CA 1
ATOM 712 C C . VAL A 1 96 ? 0.697 -6.536 0.894 1.00 75.94 96 VAL A C 1
ATOM 714 O O . VAL A 1 96 ? 0.117 -7.576 1.173 1.00 75.94 96 VAL A O 1
ATOM 717 N N . ARG A 1 97 ? 0.048 -5.515 0.333 1.00 72.06 97 ARG A N 1
ATOM 718 C CA . ARG A 1 97 ? -1.415 -5.528 0.172 1.00 72.06 97 ARG A CA 1
ATOM 719 C C . ARG A 1 97 ? -1.902 -6.344 -1.022 1.00 72.06 97 ARG A C 1
ATOM 721 O O . ARG A 1 97 ? -3.002 -6.882 -0.958 1.00 72.06 97 ARG A O 1
ATOM 728 N N . LEU A 1 98 ? -1.131 -6.394 -2.107 1.00 71.06 98 LEU A N 1
ATOM 729 C CA . LEU A 1 98 ? -1.582 -6.953 -3.384 1.00 71.06 98 LEU A CA 1
ATOM 730 C C . LEU A 1 98 ? -1.037 -8.353 -3.662 1.00 71.06 98 LEU A C 1
ATOM 732 O O . LEU A 1 98 ? -1.665 -9.092 -4.417 1.00 71.06 98 LEU A O 1
ATOM 736 N N . ILE A 1 99 ? 0.108 -8.729 -3.082 1.00 70.38 99 ILE A N 1
ATOM 737 C CA . ILE A 1 99 ? 0.703 -10.048 -3.313 1.00 70.38 99 ILE A CA 1
ATOM 738 C C . ILE A 1 99 ? 0.198 -11.024 -2.245 1.00 70.38 99 ILE A C 1
ATOM 740 O O . ILE A 1 99 ? 0.400 -10.777 -1.050 1.00 70.38 99 ILE A O 1
ATOM 744 N N . PRO A 1 100 ? -0.424 -12.152 -2.638 1.00 67.62 100 PRO A N 1
ATOM 745 C CA . PRO A 1 100 ? -0.755 -13.217 -1.705 1.00 67.62 100 PRO A CA 1
ATOM 746 C C . PRO A 1 100 ? 0.508 -13.721 -0.996 1.00 67.62 100 PRO A C 1
ATOM 748 O O . PRO A 1 100 ? 1.468 -14.167 -1.626 1.00 67.62 100 PRO A O 1
ATOM 751 N N . HIS A 1 101 ? 0.515 -13.636 0.328 1.00 69.44 101 HIS A N 1
ATOM 752 C CA . HIS A 1 101 ? 1.607 -14.069 1.192 1.00 69.44 101 HIS A CA 1
ATOM 753 C C . HIS A 1 101 ? 1.040 -14.688 2.473 1.00 69.44 101 HIS A C 1
ATOM 755 O O . HIS A 1 101 ? -0.157 -14.589 2.761 1.00 69.44 101 HIS A O 1
ATOM 761 N N . ARG A 1 102 ? 1.898 -15.322 3.285 1.00 59.41 102 ARG A N 1
ATOM 762 C CA . ARG A 1 102 ? 1.473 -16.042 4.503 1.00 59.41 102 ARG A CA 1
ATOM 763 C C . ARG A 1 102 ? 0.601 -15.196 5.438 1.00 59.41 102 ARG A C 1
ATOM 765 O O . ARG A 1 102 ? -0.232 -15.751 6.141 1.00 59.41 102 ARG A O 1
ATOM 772 N N . LEU A 1 103 ? 0.783 -13.875 5.455 1.00 60.53 103 LEU A N 1
ATOM 773 C CA . LEU A 1 103 ? 0.083 -12.943 6.343 1.00 60.53 103 LEU A CA 1
ATOM 774 C C . LEU A 1 103 ? -1.103 -12.229 5.672 1.00 60.53 103 LEU A C 1
ATOM 776 O O . LEU A 1 103 ? -1.777 -11.449 6.339 1.00 60.53 103 LEU A O 1
ATOM 780 N N . SER A 1 104 ? -1.425 -12.530 4.408 1.00 68.69 104 SER A N 1
ATOM 781 C CA . SER A 1 104 ? -2.577 -11.933 3.714 1.00 68.69 104 SER A CA 1
ATOM 782 C C . SER A 1 104 ? -3.893 -12.137 4.470 1.00 68.69 104 SER A C 1
ATOM 784 O O . SER A 1 104 ? -4.728 -11.242 4.493 1.00 68.69 104 SER A O 1
ATOM 786 N N . HIS A 1 105 ? -4.048 -13.255 5.185 1.00 64.69 105 HIS A N 1
ATOM 787 C CA . HIS A 1 105 ? -5.223 -13.519 6.025 1.00 64.69 105 HIS A CA 1
ATOM 788 C C . HIS A 1 105 ? -5.398 -12.518 7.188 1.00 64.69 105 HIS A C 1
ATOM 790 O O . HIS A 1 105 ? -6.502 -12.350 7.705 1.00 64.69 105 HIS A O 1
ATOM 796 N N . LEU A 1 106 ? -4.329 -11.836 7.616 1.00 60.59 106 LEU A N 1
ATOM 797 C CA . LEU A 1 106 ? -4.397 -10.783 8.633 1.00 60.59 106 LEU A CA 1
ATOM 798 C C . LEU A 1 106 ? -4.844 -9.435 8.050 1.00 60.59 106 LEU A C 1
ATOM 800 O O . LEU A 1 106 ? -5.400 -8.621 8.788 1.00 60.59 106 LEU A O 1
ATOM 804 N N . LEU A 1 107 ? -4.652 -9.212 6.745 1.00 62.50 107 LEU A N 1
ATOM 805 C CA . LEU A 1 107 ? -5.129 -8.007 6.060 1.00 62.50 107 LEU A CA 1
ATOM 806 C C . LEU A 1 107 ? -6.660 -7.987 5.985 1.00 62.50 107 LEU A C 1
ATOM 808 O O . LEU A 1 107 ? -7.268 -6.986 6.360 1.00 62.50 107 LEU A O 1
ATOM 812 N N . ASP A 1 108 ? -7.282 -9.114 5.628 1.00 59.41 108 ASP A N 1
ATOM 813 C CA . ASP A 1 108 ? -8.746 -9.267 5.670 1.00 59.41 108 ASP A CA 1
ATOM 814 C C . ASP A 1 108 ? -9.287 -9.112 7.097 1.00 59.41 108 ASP A C 1
ATOM 816 O O . ASP A 1 108 ? -10.321 -8.482 7.335 1.00 59.41 108 ASP A O 1
ATOM 820 N N . LYS A 1 109 ? -8.550 -9.622 8.091 1.00 53.00 109 LYS A N 1
ATOM 821 C CA . LYS A 1 109 ? -8.944 -9.529 9.501 1.00 53.00 109 LYS A CA 1
ATOM 822 C C . LYS A 1 109 ? -8.985 -8.083 10.009 1.00 53.00 109 LYS A C 1
ATOM 824 O O . LYS A 1 109 ? -9.860 -7.776 10.816 1.00 53.00 109 LYS A O 1
ATOM 829 N N . LYS A 1 110 ? -8.103 -7.189 9.537 1.00 50.06 110 LYS A N 1
ATOM 830 C CA . LYS A 1 110 ? -8.127 -5.761 9.918 1.00 50.06 110 LYS A CA 1
ATOM 831 C C . LYS A 1 110 ? -9.346 -5.010 9.372 1.00 50.06 110 LYS A C 1
ATOM 833 O O . LYS A 1 110 ? -9.838 -4.118 10.056 1.00 50.06 110 LYS A O 1
ATOM 838 N N . ILE A 1 111 ? -9.882 -5.397 8.211 1.00 52.06 111 ILE A N 1
ATOM 839 C CA . ILE A 1 111 ? -11.134 -4.826 7.670 1.00 52.06 111 ILE A CA 1
ATOM 840 C C . ILE A 1 111 ? -12.345 -5.321 8.483 1.00 52.06 111 ILE A C 1
ATOM 842 O O . ILE A 1 111 ? -13.322 -4.597 8.673 1.00 52.06 111 ILE A O 1
ATOM 846 N N . HIS A 1 112 ? -12.257 -6.536 9.030 1.00 49.06 112 HIS A N 1
ATOM 847 C CA . HIS A 1 112 ? -13.342 -7.200 9.754 1.00 49.06 112 HIS A CA 1
ATOM 848 C C . HIS A 1 112 ? -13.304 -7.081 11.281 1.00 49.06 112 HIS A C 1
ATOM 850 O O . HIS A 1 112 ? -14.070 -7.776 11.957 1.00 49.06 112 HIS A O 1
ATOM 856 N N . LEU A 1 113 ? -12.507 -6.176 11.859 1.00 46.78 113 LEU A N 1
ATOM 857 C CA . LEU A 1 113 ? -12.653 -5.834 13.276 1.00 46.78 113 LEU A CA 1
ATOM 858 C C . LEU A 1 113 ? -13.937 -5.019 13.475 1.00 46.78 113 LEU A C 1
ATOM 860 O O . LEU A 1 113 ? -13.936 -3.808 13.672 1.00 46.78 113 LEU A O 1
ATOM 864 N N . THR A 1 114 ? -15.063 -5.731 13.449 1.00 55.38 114 THR A N 1
ATOM 865 C CA . THR A 1 114 ? -16.321 -5.314 14.051 1.00 55.38 114 THR A CA 1
ATOM 866 C C . THR A 1 114 ? -15.985 -4.893 15.473 1.00 55.38 114 THR A C 1
ATOM 868 O O . THR A 1 114 ? -15.713 -5.745 16.319 1.00 55.38 114 THR A O 1
ATOM 871 N N . ALA A 1 115 ? -15.939 -3.579 15.710 1.00 58.22 115 ALA A N 1
ATOM 872 C CA . ALA A 1 115 ? -15.554 -3.027 16.998 1.00 58.22 115 ALA A CA 1
ATOM 873 C C . ALA A 1 115 ? -16.342 -3.751 18.106 1.00 58.22 115 ALA A C 1
ATOM 875 O O . ALA A 1 115 ? -17.565 -3.916 17.953 1.00 58.22 115 ALA A O 1
ATOM 876 N N . PRO A 1 116 ? -15.683 -4.210 19.189 1.00 74.38 116 PRO A N 1
ATOM 877 C CA . PRO A 1 116 ? -16.376 -4.848 20.298 1.00 74.38 116 PRO A CA 1
ATOM 878 C C . PRO A 1 116 ? -17.570 -3.999 20.741 1.00 74.38 116 PRO A C 1
ATOM 880 O O . PRO A 1 116 ? -17.519 -2.770 20.666 1.00 74.38 116 PRO A O 1
ATOM 883 N N . ARG A 1 117 ? -18.659 -4.629 21.204 1.00 67.81 117 ARG A N 1
ATOM 884 C CA . ARG A 1 117 ? -19.933 -3.932 21.490 1.00 67.81 117 ARG A CA 1
ATOM 885 C C . ARG A 1 117 ? -19.758 -2.671 22.349 1.00 67.81 117 ARG A C 1
ATOM 887 O O . ARG A 1 117 ? -20.462 -1.690 22.129 1.00 67.81 117 ARG A O 1
ATOM 894 N N . TYR A 1 118 ? -18.814 -2.691 23.290 1.00 73.31 118 TYR A N 1
ATOM 895 C CA . TYR A 1 118 ? -18.477 -1.548 24.139 1.00 73.31 118 TYR A CA 1
ATOM 896 C C . TYR A 1 118 ? -17.827 -0.389 23.365 1.00 73.31 118 TYR A C 1
ATOM 898 O O . TYR A 1 118 ? -18.220 0.757 23.558 1.00 73.31 118 TYR A O 1
ATOM 906 N N . VAL A 1 119 ? -16.906 -0.671 22.438 1.00 75.38 119 VAL A N 1
ATOM 907 C CA . VAL A 1 119 ? -16.267 0.344 21.582 1.00 75.38 119 VAL A CA 1
ATOM 908 C C . VAL A 1 119 ? -17.290 0.983 20.647 1.00 75.38 119 VAL A C 1
ATOM 910 O O . VAL A 1 119 ? -17.327 2.204 20.526 1.00 75.38 119 VAL A O 1
ATOM 913 N N . ARG A 1 120 ? -18.177 0.184 20.039 1.00 75.50 120 ARG A N 1
ATOM 914 C CA . ARG A 1 120 ? -19.249 0.723 19.189 1.00 75.50 120 ARG A CA 1
ATOM 915 C C . ARG A 1 120 ? -20.161 1.673 19.963 1.00 75.50 120 ARG A C 1
ATOM 917 O O . ARG A 1 120 ? -20.398 2.784 19.504 1.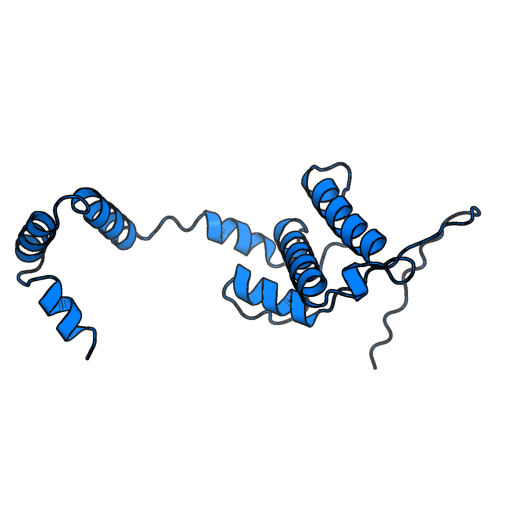00 75.50 120 ARG A O 1
ATOM 924 N N . ARG A 1 121 ? -20.603 1.271 21.160 1.00 75.62 121 ARG A N 1
ATOM 925 C CA . ARG A 1 121 ? -21.417 2.139 22.024 1.00 75.62 121 ARG A CA 1
ATOM 926 C C . ARG A 1 121 ? -20.694 3.423 22.416 1.00 75.62 121 ARG A C 1
ATOM 928 O O . ARG A 1 121 ? -21.330 4.469 22.468 1.00 75.62 121 ARG A O 1
ATOM 935 N N . ALA A 1 122 ? -19.388 3.365 22.669 1.00 79.50 122 ALA A N 1
ATOM 936 C CA . ALA A 1 122 ? -18.604 4.558 22.971 1.00 79.50 122 ALA A CA 1
ATOM 937 C C . ALA A 1 122 ? -18.547 5.522 21.772 1.00 79.50 122 ALA A C 1
ATOM 939 O O . ALA A 1 122 ? -18.741 6.721 21.947 1.00 79.50 122 ALA A O 1
ATOM 940 N N . ILE A 1 123 ? -18.345 5.008 20.554 1.00 78.62 123 ILE A N 1
ATOM 941 C CA . ILE A 1 123 ? -18.343 5.807 19.317 1.00 78.62 123 ILE A CA 1
ATOM 942 C C . ILE A 1 123 ? -19.718 6.436 19.058 1.00 78.62 123 ILE A C 1
ATOM 944 O O . ILE A 1 123 ? -19.803 7.636 18.805 1.00 78.62 123 ILE A O 1
ATOM 948 N N . GLU A 1 124 ? -20.797 5.659 19.173 1.00 83.12 124 GLU A N 1
ATOM 949 C CA . GLU A 1 124 ? -22.174 6.159 19.040 1.00 83.12 124 GLU A CA 1
ATOM 950 C C . GLU A 1 124 ? -22.471 7.262 20.065 1.00 83.12 124 GLU A C 1
ATOM 952 O O . GLU A 1 124 ? -23.027 8.304 19.718 1.00 83.12 124 GLU A O 1
ATOM 957 N N . PHE A 1 125 ? -22.039 7.072 21.314 1.00 81.38 125 PHE A N 1
ATOM 958 C CA . PHE A 1 125 ? -22.195 8.064 22.375 1.00 81.38 125 PHE A CA 1
ATOM 959 C C . PHE A 1 125 ? -21.411 9.353 22.094 1.00 81.38 125 PHE A C 1
ATOM 961 O O . PHE A 1 125 ? -21.937 10.449 22.307 1.00 81.38 125 PHE A O 1
ATOM 968 N N . MET A 1 126 ? -20.180 9.235 21.587 1.00 83.00 126 MET A N 1
ATOM 969 C CA . MET A 1 126 ? -19.359 10.381 21.188 1.00 83.00 126 MET A CA 1
ATOM 970 C C . MET A 1 126 ? -20.019 11.162 20.048 1.00 83.00 126 MET A C 1
ATOM 972 O O . MET A 1 126 ? -20.192 12.374 20.169 1.00 83.00 126 MET A O 1
ATOM 976 N N . HIS A 1 127 ? -20.468 10.487 18.987 1.00 81.81 127 HIS A N 1
ATOM 977 C CA . HIS A 1 127 ? -21.134 11.141 17.856 1.00 81.81 127 HIS A CA 1
ATOM 978 C C . HIS A 1 127 ? -22.468 11.792 18.239 1.00 81.81 127 HIS A C 1
ATOM 980 O O . HIS A 1 127 ? -22.748 12.903 17.795 1.00 81.81 127 HIS A O 1
ATOM 986 N N . ALA A 1 128 ? -23.266 11.158 19.102 1.00 82.75 128 ALA A N 1
ATOM 987 C CA . ALA A 1 128 ? -24.554 11.703 19.534 1.00 82.75 128 ALA A CA 1
ATOM 988 C C . ALA A 1 128 ? -24.431 13.008 20.343 1.00 82.75 128 ALA A C 1
ATOM 990 O O . ALA A 1 128 ? -25.387 13.780 20.411 1.00 82.75 128 ALA A O 1
ATOM 991 N N . ASN A 1 129 ? -23.271 13.267 20.957 1.00 79.12 129 ASN A N 1
ATOM 992 C CA . ASN A 1 129 ? -23.075 14.418 21.838 1.00 79.12 129 ASN A CA 1
ATOM 993 C C . ASN A 1 129 ? -21.981 15.392 21.366 1.00 79.12 129 ASN A C 1
ATOM 995 O O . ASN A 1 129 ? -21.735 16.393 22.041 1.00 79.12 129 ASN A O 1
ATOM 999 N N . ILE A 1 130 ? -21.352 15.150 20.208 1.00 76.50 130 ILE A N 1
ATOM 1000 C CA . ILE A 1 130 ? -20.218 15.949 19.708 1.00 76.50 130 ILE A CA 1
ATOM 1001 C C . ILE A 1 130 ? -20.571 17.428 19.490 1.00 76.50 130 ILE A C 1
ATOM 1003 O O . ILE A 1 130 ? -19.753 18.307 19.738 1.00 76.50 130 ILE A O 1
ATOM 1007 N N . ALA A 1 131 ? -21.812 17.714 19.088 1.00 81.06 131 ALA A N 1
ATOM 1008 C CA . ALA A 1 131 ? -22.301 19.072 18.856 1.00 81.06 131 ALA A CA 1
ATOM 1009 C C . ALA A 1 131 ? -22.758 19.788 20.143 1.00 81.06 131 ALA A C 1
ATOM 1011 O O . ALA A 1 131 ? -23.074 20.975 20.105 1.00 81.06 131 ALA A O 1
ATOM 1012 N N . GLN A 1 132 ? -22.840 19.083 21.280 1.00 82.31 132 GLN A N 1
ATOM 1013 C CA . GLN A 1 132 ? -23.377 19.617 22.537 1.00 82.31 132 GLN A CA 1
ATOM 1014 C C . GLN A 1 132 ? -22.539 19.152 23.744 1.00 82.31 132 GLN A C 1
ATOM 1016 O O . GLN A 1 132 ? -22.980 18.294 24.517 1.00 82.31 132 GLN A O 1
ATOM 1021 N N . PRO A 1 133 ? -21.352 19.748 23.973 1.00 72.38 133 PRO A N 1
ATOM 1022 C CA . PRO A 1 133 ? -20.429 19.324 25.033 1.00 72.38 133 PRO A CA 1
ATOM 1023 C C . PRO A 1 133 ? -21.034 19.347 26.448 1.00 72.38 133 PRO A C 1
ATOM 1025 O O . PRO A 1 133 ? -20.724 18.493 27.276 1.00 72.38 133 PRO A O 1
ATOM 1028 N N . GLY A 1 134 ? -21.951 20.281 26.731 1.00 78.88 134 GLY A N 1
ATOM 1029 C CA . GLY A 1 134 ? -22.667 20.325 28.014 1.00 78.88 134 GLY A CA 1
ATOM 1030 C C . GLY A 1 134 ? -23.621 19.140 28.217 1.00 78.88 134 GLY A C 1
ATOM 1031 O O . GLY A 1 134 ? -23.735 18.609 29.322 1.00 78.88 134 GLY A O 1
ATOM 1032 N N . ARG A 1 135 ? -24.257 18.667 27.138 1.00 80.19 135 ARG A N 1
ATOM 1033 C CA . ARG A 1 135 ? -25.157 17.505 27.165 1.00 80.19 135 ARG A CA 1
ATOM 1034 C C . ARG A 1 135 ? -24.384 16.198 27.303 1.00 80.19 135 ARG A C 1
ATOM 1036 O O . ARG A 1 135 ? -24.839 15.311 28.024 1.00 80.19 135 ARG A O 1
ATOM 1043 N N . PHE A 1 136 ? -23.196 16.113 26.702 1.00 81.44 136 PHE A N 1
ATOM 1044 C CA . PHE A 1 136 ? -22.256 15.018 26.941 1.00 81.44 136 PHE A CA 1
ATOM 1045 C C . PHE A 1 136 ? -21.946 14.878 28.436 1.00 81.44 136 PHE A C 1
ATOM 1047 O O . PHE A 1 136 ? -22.155 13.807 28.999 1.00 81.44 136 PHE A O 1
ATOM 1054 N N . ALA A 1 137 ? -21.520 15.964 29.092 1.00 81.81 137 ALA A N 1
ATOM 1055 C CA . ALA A 1 137 ? -21.168 15.946 30.512 1.00 81.81 137 ALA A CA 1
ATOM 1056 C C . ALA A 1 137 ? -22.358 15.559 31.408 1.00 81.81 137 ALA A C 1
ATOM 1058 O O . ALA A 1 137 ? -22.210 14.719 32.295 1.00 81.81 137 ALA A O 1
ATOM 1059 N N . ALA A 1 138 ? -23.548 16.105 31.137 1.00 83.75 138 ALA A N 1
ATOM 1060 C CA . ALA A 1 138 ? -24.761 15.765 31.879 1.00 83.75 138 ALA A CA 1
ATOM 1061 C C . ALA A 1 138 ? -25.163 14.289 31.705 1.00 83.75 138 ALA A C 1
ATOM 1063 O O . ALA A 1 138 ? -25.458 13.605 32.685 1.00 83.75 138 ALA A O 1
ATOM 1064 N N . THR A 1 139 ? -25.128 13.777 30.471 1.00 84.88 139 THR A N 1
ATOM 1065 C CA . THR A 1 139 ? -25.488 12.382 30.171 1.00 84.88 139 THR A CA 1
ATOM 1066 C C . THR A 1 139 ? -24.453 11.408 30.736 1.00 84.88 139 THR A C 1
ATOM 1068 O O . THR A 1 139 ? -24.816 10.363 31.269 1.00 84.88 139 THR A O 1
ATOM 1071 N N . TYR A 1 140 ? -23.167 11.763 30.684 1.00 83.06 140 TYR A N 1
ATOM 1072 C CA . TYR A 1 140 ? -22.082 10.972 31.263 1.00 83.06 140 TYR A CA 1
ATOM 1073 C C . TYR A 1 140 ? -22.207 10.878 32.786 1.00 83.06 140 TYR A C 1
ATOM 1075 O O . TYR A 1 140 ? -22.159 9.782 33.338 1.00 83.06 140 TYR A O 1
ATOM 1083 N N . ARG A 1 141 ? -22.473 12.002 33.464 1.00 85.56 141 ARG A N 1
ATOM 1084 C CA . ARG A 1 141 ? -22.711 12.020 34.912 1.00 85.56 141 ARG A CA 1
ATOM 1085 C C . ARG A 1 141 ? -23.939 11.211 35.311 1.00 85.56 141 ARG A C 1
ATOM 1087 O O . ARG A 1 141 ? -23.897 10.518 36.321 1.00 85.56 141 ARG A O 1
ATOM 1094 N N . ALA A 1 142 ? -25.011 11.259 34.524 1.00 87.00 142 ALA A N 1
ATOM 1095 C CA . ALA A 1 142 ? -26.189 10.430 34.767 1.00 87.00 142 ALA A CA 1
ATOM 1096 C C . ALA A 1 142 ? -25.898 8.926 34.594 1.00 87.00 142 ALA A C 1
ATOM 1098 O O . ALA A 1 142 ? -26.454 8.113 35.326 1.00 87.00 142 ALA A O 1
ATOM 1099 N N . ALA A 1 143 ? -25.026 8.557 33.650 1.00 82.94 143 ALA A N 1
ATOM 1100 C CA . ALA A 1 143 ? -24.683 7.163 33.367 1.00 82.94 143 ALA A CA 1
ATOM 1101 C C . ALA A 1 143 ? -23.627 6.571 34.322 1.00 82.94 143 ALA A C 1
ATOM 1103 O O . ALA A 1 143 ? -23.702 5.385 34.638 1.00 82.94 143 ALA A O 1
ATOM 1104 N N . TYR A 1 144 ? -22.653 7.371 34.767 1.00 82.19 144 TYR A N 1
ATOM 1105 C CA . TYR A 1 144 ? -21.465 6.898 35.496 1.00 82.19 144 TYR A CA 1
ATOM 1106 C C . TYR A 1 144 ? -21.288 7.518 36.890 1.00 82.19 144 TYR A C 1
ATOM 1108 O O . TYR A 1 144 ? -20.395 7.115 37.628 1.00 82.19 144 TYR A O 1
ATOM 1116 N N . GLY A 1 145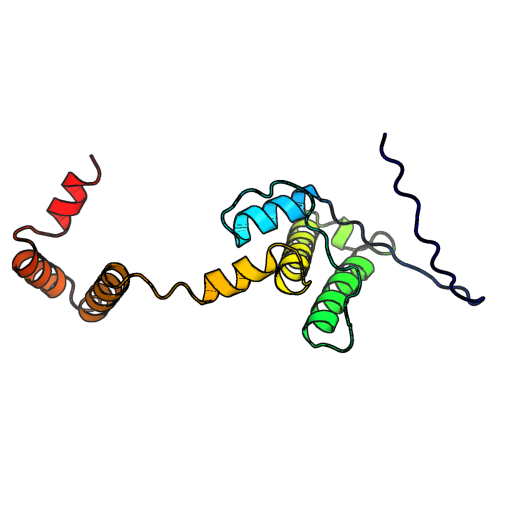 ? -22.126 8.483 37.279 1.00 88.62 145 GLY A N 1
ATOM 1117 C CA . GLY A 1 145 ? -22.083 9.125 38.598 1.00 88.62 145 GLY A CA 1
ATOM 1118 C C . GLY A 1 145 ? -20.975 10.172 38.785 1.00 88.62 145 GLY A C 1
ATOM 1119 O O . GLY A 1 145 ? -20.954 10.847 39.811 1.00 88.62 145 GLY A O 1
ATOM 1120 N N . GLU A 1 146 ? -20.094 10.363 37.802 1.00 87.56 146 GLU A N 1
ATOM 1121 C CA . GLU A 1 146 ? -18.980 11.324 37.830 1.00 87.56 146 GLU A CA 1
ATOM 1122 C C . GLU A 1 146 ? -18.922 12.167 36.546 1.00 87.56 146 GLU A C 1
ATOM 1124 O O . GLU A 1 146 ? -19.548 11.816 35.545 1.00 87.56 146 GLU A O 1
ATOM 1129 N N . ASN A 1 147 ? -18.198 13.294 36.543 1.00 87.31 147 ASN A N 1
ATOM 1130 C CA . ASN A 1 147 ? -18.002 14.055 35.305 1.00 87.31 147 ASN A CA 1
ATOM 1131 C C . ASN A 1 147 ? -16.856 13.455 34.468 1.00 87.31 147 ASN A C 1
ATOM 1133 O O . ASN A 1 147 ? -15.873 12.980 35.035 1.00 87.31 147 ASN A O 1
ATOM 1137 N N . PRO A 1 148 ? -16.883 13.588 33.127 1.00 80.62 148 PRO A N 1
ATOM 1138 C CA . PRO A 1 148 ? -15.811 13.085 32.257 1.00 80.62 148 PRO A CA 1
ATOM 1139 C C . PRO A 1 148 ? -14.408 13.626 32.593 1.00 80.62 148 PRO A C 1
ATOM 1141 O O . PRO A 1 148 ? -13.398 12.954 32.379 1.00 80.62 148 PRO A O 1
ATOM 1144 N N . SER A 1 149 ? -14.326 14.859 33.107 1.00 81.88 149 SER A N 1
ATOM 1145 C CA . SER A 1 149 ? -13.071 15.471 33.559 1.00 81.88 149 SER A CA 1
ATOM 1146 C C . SER A 1 149 ? -12.472 14.759 34.771 1.00 81.88 149 SER A C 1
ATOM 1148 O O . SER A 1 149 ? -11.249 14.690 34.889 1.00 81.88 149 SER A O 1
ATOM 1150 N N . ASP A 1 150 ? -13.323 14.223 35.646 1.00 86.19 150 ASP A N 1
ATOM 1151 C CA . ASP A 1 150 ? -12.922 13.529 36.870 1.00 86.19 150 ASP A CA 1
ATOM 1152 C C . ASP A 1 150 ? -12.383 12.136 36.524 1.00 86.19 150 ASP A C 1
ATOM 1154 O O . ASP A 1 150 ? -11.309 11.757 36.997 1.00 86.19 150 ASP A O 1
ATOM 1158 N N . THR A 1 151 ? -13.023 11.450 35.569 1.00 84.12 151 THR A N 1
ATOM 1159 C CA . THR A 1 151 ? -12.514 10.203 34.981 1.00 84.12 151 THR A CA 1
ATOM 1160 C C . THR A 1 151 ? -11.126 10.401 34.371 1.00 84.12 151 THR A C 1
ATOM 1162 O O . THR A 1 151 ? -10.212 9.629 34.655 1.00 84.12 151 THR A O 1
ATOM 1165 N N . ARG A 1 152 ? -10.929 11.475 33.585 1.00 77.62 152 ARG A N 1
ATOM 1166 C CA . ARG A 1 152 ? -9.627 11.785 32.965 1.00 77.62 152 ARG A CA 1
ATOM 1167 C C . ARG A 1 152 ? -8.543 12.080 34.005 1.00 77.62 152 ARG A C 1
ATOM 1169 O O . ARG A 1 152 ? -7.400 11.673 33.815 1.00 77.62 152 ARG A O 1
ATOM 1176 N N . ARG A 1 153 ? -8.888 12.787 35.086 1.00 84.38 153 ARG A N 1
ATOM 1177 C CA . ARG A 1 153 ? -7.962 13.073 36.196 1.00 84.38 153 ARG A CA 1
ATOM 1178 C C . ARG A 1 153 ? -7.566 11.811 36.957 1.00 84.38 153 ARG A C 1
ATOM 1180 O O . ARG A 1 153 ? -6.423 11.718 37.383 1.00 84.38 153 ARG A O 1
ATOM 1187 N N . ARG A 1 154 ? -8.475 10.841 37.093 1.00 82.12 154 ARG A N 1
ATOM 1188 C CA . ARG A 1 154 ? -8.193 9.543 37.723 1.00 82.12 154 ARG A CA 1
ATOM 1189 C C . ARG A 1 154 ? -7.346 8.628 36.833 1.00 82.12 154 ARG A C 1
ATOM 1191 O O . ARG A 1 154 ? -6.481 7.937 37.349 1.00 82.12 154 ARG A O 1
ATOM 1198 N N . SER A 1 155 ? -7.610 8.583 35.526 1.00 76.25 155 SER A N 1
ATOM 1199 C CA . SER A 1 155 ? -6.924 7.665 34.602 1.00 76.25 155 SER A CA 1
ATOM 1200 C C . SER A 1 155 ? -5.563 8.165 34.109 1.00 76.25 155 SER A C 1
ATOM 1202 O O . SER A 1 155 ? -4.828 7.402 33.494 1.00 76.25 155 SER A O 1
ATOM 1204 N N . GLY A 1 156 ? -5.277 9.459 34.273 1.00 64.12 156 GLY A N 1
ATOM 1205 C CA . GLY A 1 156 ? -4.045 10.109 33.818 1.00 64.12 156 GLY A CA 1
ATOM 1206 C C . GLY A 1 156 ? -3.019 10.385 34.920 1.00 64.12 156 GLY A C 1
ATOM 1207 O O . GLY A 1 156 ? -2.137 11.210 34.689 1.00 64.12 156 GLY A O 1
ATOM 1208 N N . GLY A 1 157 ? -3.174 9.766 36.095 1.00 45.81 157 GLY A N 1
ATOM 1209 C CA . GLY A 1 157 ? -2.250 9.838 37.232 1.00 45.81 157 GLY A CA 1
ATOM 1210 C C . GLY A 1 157 ? -1.564 8.508 37.496 1.00 45.81 157 GLY A C 1
ATOM 1211 O O . GLY A 1 157 ? -2.193 7.466 37.206 1.00 45.81 157 GLY A O 1
#

Foldseek 3Di:
DDDDDDPDDDDPDDPDDDDDDDADVVLLQVLCCVLLVHRDDDDFPWPPDQDCVDPLVVVLVVLVVVLSVQPPPVHPVVVPVPVNSVSSNVNSNSSQQPTDTPCNVSNVVVVPCPDPPVVVVVVVLCVVCVVPVPVSQVVCCVVPVDGPVVVCVVVVD

Sequence (157 aa):
MNNIEPDWISVQAAPHRSDTLNLNWTIIAQVVASVLETPLIGTMGLAPIIDFSTAAGRLFGSLAQTIIIGMRNNGPLLQSPIAMLNLTQALADLVVRLIPHRLSHLLDKKIHLTAPRYVRRAIEFMHANIAQPGRFAATYRAAYGENPSDTRRRSGG